Protein AF-A0A2S7Y0R2-F1 (afdb_monomer_lite)

Foldseek 3Di:
DVVVVVVVCVPDCNVVDPPLPDFPDLNVLVVLLVVLLVLLVCLLPPPPRDPQSLVVSVVVVVVSVVVLCVSHVPDPDDDLSSLVSLLSSLLSLLSSLVVCVVPDHDQHPVRDGSLVSNLVSLVSLVVSVVVVCVVVVVPDRPVCSVVSNVVSVVSNVVSVVVVVD

Organism: Beauveria bassiana (NCBI:txid176275)

pLDDT: mean 79.81, std 16.79, range [36.59, 96.69]

Structure (mmCIF, N/CA/C/O backbone):
data_AF-A0A2S7Y0R2-F1
#
_entry.id   AF-A0A2S7Y0R2-F1
#
loop_
_atom_site.group_PDB
_atom_site.id
_atom_site.type_symbol
_atom_site.label_atom_id
_atom_site.label_alt_id
_atom_site.label_comp_id
_atom_site.label_asym_id
_atom_site.label_entity_id
_atom_site.label_seq_id
_atom_site.pdbx_PDB_ins_code
_atom_site.Cartn_x
_atom_site.Cartn_y
_atom_site.Cartn_z
_atom_site.occupancy
_atom_site.B_iso_or_equiv
_atom_site.auth_seq_id
_atom_site.auth_comp_id
_atom_site.auth_asym_id
_atom_site.auth_atom_id
_atom_site.pdbx_PDB_model_num
ATOM 1 N N . MET A 1 1 ? 20.410 1.862 14.705 1.00 41.09 1 MET A N 1
ATOM 2 C CA . MET A 1 1 ? 20.588 1.129 13.431 1.00 41.09 1 MET A CA 1
ATOM 3 C C . MET A 1 1 ? 19.939 1.872 12.258 1.00 41.09 1 MET A C 1
ATOM 5 O O . MET A 1 1 ? 20.649 2.166 11.310 1.00 41.09 1 MET A O 1
ATOM 9 N N . LEU A 1 2 ? 18.671 2.305 12.359 1.00 39.03 2 LEU A N 1
ATOM 10 C CA . LEU A 1 2 ? 18.007 3.168 11.358 1.00 39.03 2 LEU A CA 1
ATOM 11 C C . LEU A 1 2 ? 18.724 4.523 11.143 1.00 39.03 2 LEU A C 1
ATOM 13 O O . LEU A 1 2 ? 19.015 4.901 10.016 1.00 39.03 2 LEU A O 1
ATOM 17 N N . ASN A 1 3 ? 19.140 5.186 12.231 1.00 36.59 3 ASN A N 1
ATOM 18 C CA . ASN A 1 3 ? 19.915 6.438 12.161 1.00 36.59 3 ASN A CA 1
ATOM 19 C C . ASN A 1 3 ? 21.322 6.271 11.560 1.00 36.59 3 ASN A C 1
ATOM 21 O O . ASN A 1 3 ? 21.897 7.242 11.091 1.00 36.59 3 ASN A O 1
ATOM 25 N N . LEU A 1 4 ? 21.887 5.058 11.577 1.00 40.28 4 LEU A N 1
ATOM 26 C CA . LEU A 1 4 ? 23.190 4.775 10.964 1.00 40.28 4 LEU A CA 1
ATOM 27 C C . LEU A 1 4 ? 23.049 4.549 9.457 1.00 40.28 4 LEU A C 1
ATOM 29 O O . LEU A 1 4 ? 23.881 5.037 8.705 1.00 40.28 4 LEU A O 1
ATOM 33 N N . LEU A 1 5 ? 21.968 3.892 9.020 1.00 44.16 5 LEU A N 1
ATOM 34 C CA . LEU A 1 5 ? 21.611 3.776 7.603 1.00 44.16 5 LEU A CA 1
ATOM 35 C C . LEU A 1 5 ? 21.292 5.146 6.992 1.00 44.16 5 LEU A C 1
ATOM 37 O O . LEU A 1 5 ? 21.845 5.477 5.952 1.00 44.16 5 LEU A O 1
ATOM 41 N N . LEU A 1 6 ? 20.495 5.978 7.669 1.00 44.34 6 LEU A N 1
ATOM 42 C CA . LEU A 1 6 ? 20.209 7.349 7.224 1.00 44.34 6 LEU A CA 1
ATOM 43 C C . LEU A 1 6 ? 21.475 8.213 7.135 1.00 44.34 6 LEU A C 1
ATOM 45 O O . LEU A 1 6 ? 21.644 8.949 6.170 1.00 44.34 6 LEU A O 1
ATOM 49 N N . LYS A 1 7 ? 22.390 8.094 8.105 1.00 43.41 7 LYS A N 1
ATOM 50 C CA . LYS A 1 7 ? 23.649 8.853 8.109 1.00 43.41 7 LYS A CA 1
ATOM 51 C C . LYS A 1 7 ? 24.621 8.377 7.023 1.00 43.41 7 LYS A C 1
ATOM 53 O O . LYS A 1 7 ? 25.220 9.203 6.352 1.00 43.41 7 LYS A O 1
ATOM 58 N N . TYR A 1 8 ? 24.703 7.068 6.787 1.00 42.03 8 TYR A N 1
ATOM 59 C CA . TYR A 1 8 ? 25.510 6.494 5.706 1.00 42.03 8 TYR A CA 1
ATOM 60 C C . TYR A 1 8 ? 24.963 6.848 4.311 1.00 42.03 8 TYR A C 1
ATOM 62 O O . TYR A 1 8 ? 25.734 7.087 3.391 1.00 42.03 8 TYR A O 1
ATOM 70 N N . ILE A 1 9 ? 23.638 6.955 4.159 1.00 45.28 9 ILE A N 1
ATOM 71 C CA . ILE A 1 9 ? 22.986 7.437 2.926 1.00 45.28 9 ILE A CA 1
ATOM 72 C C . ILE A 1 9 ? 23.177 8.957 2.745 1.00 45.28 9 ILE A C 1
ATOM 74 O O . ILE A 1 9 ? 23.214 9.442 1.616 1.00 45.28 9 ILE A O 1
ATOM 78 N N . SER A 1 10 ? 23.319 9.706 3.843 1.00 49.19 10 SER A N 1
ATOM 79 C CA . SER A 1 10 ? 23.471 11.166 3.841 1.00 49.19 10 SER A CA 1
ATOM 80 C C . SER A 1 10 ? 24.871 11.665 3.473 1.00 49.19 10 SER A C 1
ATOM 82 O O . SER A 1 10 ? 24.972 12.793 2.995 1.00 49.19 10 SER A O 1
ATOM 84 N N . ASP A 1 11 ? 25.921 10.871 3.701 1.00 42.69 11 ASP A N 1
ATOM 85 C CA . ASP A 1 11 ? 27.318 11.281 3.462 1.00 42.69 11 ASP A CA 1
ATOM 86 C C . ASP A 1 11 ? 27.812 10.999 2.031 1.00 42.69 11 ASP A C 1
ATOM 88 O O . ASP A 1 11 ? 28.864 11.492 1.623 1.00 42.69 11 ASP A O 1
ATOM 92 N N . ASP A 1 12 ? 27.053 10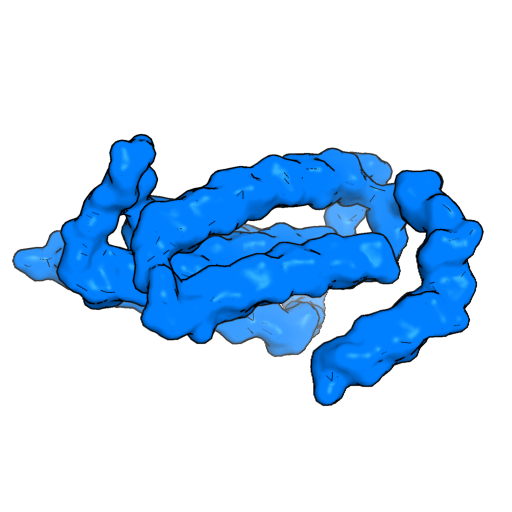.247 1.234 1.00 41.94 12 ASP A N 1
ATOM 93 C CA . ASP A 1 12 ? 27.369 10.059 -0.177 1.00 41.94 12 ASP A CA 1
ATOM 94 C C . ASP A 1 12 ? 26.966 11.293 -0.993 1.00 41.94 12 ASP A C 1
ATOM 96 O O . ASP A 1 12 ? 26.042 12.033 -0.650 1.00 41.94 12 ASP A O 1
ATOM 100 N N . ALA A 1 13 ? 27.585 11.461 -2.163 1.00 42.66 13 ALA A N 1
ATOM 101 C CA . ALA A 1 13 ? 27.242 12.433 -3.212 1.00 42.66 13 ALA A CA 1
ATOM 102 C C . ALA A 1 13 ? 25.793 12.310 -3.784 1.00 42.66 13 ALA A C 1
ATOM 104 O O . ALA A 1 13 ? 25.505 12.702 -4.916 1.00 42.66 13 ALA A O 1
ATOM 105 N N . PHE A 1 14 ? 24.895 11.703 -3.006 1.00 41.50 14 PHE A N 1
ATOM 106 C CA . PHE A 1 14 ? 23.490 11.380 -3.187 1.00 41.50 14 PHE A CA 1
ATOM 107 C C . PHE A 1 14 ? 22.574 12.599 -3.036 1.00 41.50 14 PHE A C 1
ATOM 109 O O . PHE A 1 14 ? 21.677 12.772 -3.852 1.00 41.50 14 PHE A O 1
ATOM 116 N N . PHE A 1 15 ? 22.818 13.462 -2.042 1.00 47.06 15 PHE A N 1
ATOM 117 C CA . PHE A 1 15 ? 22.056 14.707 -1.844 1.00 47.06 15 PHE A CA 1
ATOM 118 C C . PHE A 1 15 ? 22.581 15.882 -2.684 1.00 47.06 15 PHE A C 1
ATOM 120 O O . PHE A 1 15 ? 21.912 16.903 -2.805 1.00 47.06 15 PHE A O 1
ATOM 127 N N . THR A 1 16 ? 23.779 15.756 -3.265 1.00 49.59 16 THR A N 1
ATOM 128 C CA . THR A 1 16 ? 24.435 16.810 -4.062 1.00 49.59 16 THR A CA 1
ATOM 129 C C . THR A 1 16 ? 24.179 16.702 -5.564 1.00 49.59 16 THR A C 1
ATOM 131 O O . THR A 1 16 ? 24.446 17.660 -6.288 1.00 49.59 16 THR A O 1
ATOM 134 N N . ARG A 1 17 ? 23.650 15.575 -6.058 1.00 47.16 17 ARG A N 1
ATOM 135 C CA . ARG A 1 17 ? 23.156 15.455 -7.437 1.00 47.16 17 ARG A CA 1
ATOM 136 C C . ARG A 1 17 ? 21.640 15.531 -7.442 1.00 47.16 17 ARG A C 1
ATOM 138 O O . ARG A 1 17 ? 20.987 14.830 -6.678 1.00 47.16 17 ARG A O 1
ATOM 145 N N . ASP A 1 18 ? 21.088 16.323 -8.352 1.00 52.25 18 ASP A N 1
ATOM 146 C CA . ASP A 1 18 ? 19.657 16.317 -8.628 1.00 52.25 18 ASP A CA 1
ATOM 147 C C . ASP A 1 18 ? 19.276 15.005 -9.338 1.00 52.25 18 ASP A C 1
ATOM 149 O O . ASP A 1 18 ? 19.266 14.890 -10.565 1.00 52.25 18 ASP A O 1
ATOM 153 N N . LEU A 1 19 ? 19.046 13.957 -8.541 1.00 50.34 19 LEU A N 1
ATOM 154 C CA . LEU A 1 19 ? 18.688 12.619 -9.016 1.00 50.34 19 LEU A CA 1
ATOM 155 C C . LEU A 1 19 ? 17.272 12.571 -9.615 1.00 50.34 19 LEU A C 1
ATOM 157 O O . LEU A 1 19 ? 16.914 11.553 -10.211 1.00 50.34 19 LEU A O 1
ATOM 161 N N . SER A 1 20 ? 16.490 13.653 -9.498 1.00 51.69 20 SER A N 1
ATOM 162 C CA . SER A 1 20 ? 15.178 13.781 -10.143 1.00 51.69 20 SER A CA 1
ATOM 163 C C . SER A 1 20 ? 15.272 13.810 -11.675 1.00 51.69 20 SER A C 1
ATOM 165 O O . SER A 1 20 ? 14.303 13.478 -12.354 1.00 51.69 20 SER A O 1
ATOM 167 N N . LEU A 1 21 ? 16.456 14.117 -12.222 1.00 53.59 21 LEU A N 1
ATOM 168 C CA . LEU A 1 21 ? 16.713 14.231 -13.661 1.00 53.59 21 LEU A CA 1
ATOM 169 C C . LEU A 1 21 ? 16.888 12.886 -14.385 1.00 53.59 21 LEU A C 1
ATOM 171 O O . LEU A 1 21 ? 16.936 12.860 -15.614 1.00 53.59 21 LEU A O 1
ATOM 175 N N . LEU A 1 22 ? 16.999 11.769 -13.657 1.00 56.03 22 LEU A N 1
ATOM 176 C CA . LEU A 1 22 ? 17.095 10.433 -14.248 1.00 56.03 22 LEU A CA 1
ATOM 177 C C . LEU A 1 22 ? 15.865 9.608 -13.853 1.00 56.03 22 LEU A C 1
ATOM 179 O O . LEU A 1 22 ? 15.728 9.277 -12.670 1.00 56.03 22 LEU A O 1
ATOM 183 N N . PRO A 1 23 ? 14.979 9.253 -14.799 1.00 62.62 23 PRO A N 1
ATOM 184 C CA . PRO A 1 23 ? 13.852 8.385 -14.497 1.00 62.62 23 PRO A CA 1
ATOM 185 C C . PRO A 1 23 ? 14.334 6.994 -14.071 1.00 62.62 23 PRO A C 1
ATOM 187 O O . PRO A 1 23 ? 15.351 6.501 -14.560 1.00 62.62 23 PRO A O 1
ATOM 190 N N . ASN A 1 24 ? 13.589 6.343 -13.174 1.00 63.88 24 ASN A N 1
ATOM 191 C CA . ASN A 1 24 ? 13.844 4.967 -12.723 1.00 63.88 24 ASN A CA 1
ATOM 192 C C . ASN A 1 24 ? 15.192 4.734 -12.027 1.00 63.88 24 ASN A C 1
ATOM 194 O O . ASN A 1 24 ? 15.721 3.622 -12.053 1.00 63.88 24 ASN A O 1
ATOM 198 N N . ASN A 1 25 ? 15.759 5.753 -11.380 1.00 78.31 25 ASN A N 1
ATOM 199 C CA . ASN A 1 25 ? 16.981 5.576 -10.610 1.00 78.31 25 ASN A CA 1
ATOM 200 C C . ASN A 1 25 ? 16.705 4.659 -9.396 1.00 78.31 25 ASN A C 1
ATOM 202 O O . ASN A 1 25 ? 15.926 5.048 -8.518 1.00 78.31 25 ASN A O 1
ATOM 206 N N . PRO A 1 26 ? 17.358 3.482 -9.278 1.00 78.69 26 PRO A N 1
ATOM 207 C CA . PRO A 1 26 ? 17.102 2.540 -8.187 1.00 78.69 26 PRO A CA 1
ATOM 208 C C . PRO A 1 26 ? 17.275 3.148 -6.795 1.00 78.69 26 PRO A C 1
ATOM 210 O O . PRO A 1 26 ? 16.566 2.785 -5.860 1.00 78.69 26 PRO A O 1
ATOM 213 N N . LYS A 1 27 ? 18.189 4.115 -6.668 1.00 80.19 27 LYS A N 1
ATOM 214 C CA . LYS A 1 27 ? 18.446 4.848 -5.427 1.00 80.19 27 LYS A CA 1
ATOM 215 C C . LYS A 1 27 ? 17.277 5.751 -5.029 1.00 80.19 27 LYS A C 1
ATOM 217 O O . LYS A 1 27 ? 16.910 5.787 -3.858 1.00 80.19 27 LYS A O 1
ATOM 222 N N . VAL A 1 28 ? 16.674 6.444 -5.996 1.00 80.75 28 VAL A N 1
ATOM 223 C CA . VAL A 1 28 ? 15.501 7.305 -5.768 1.00 80.75 28 VAL A CA 1
ATOM 224 C C . VAL A 1 28 ? 14.277 6.455 -5.445 1.00 80.75 28 VAL A C 1
ATOM 226 O O . VAL A 1 28 ? 13.547 6.773 -4.509 1.00 80.75 28 VAL A O 1
ATOM 229 N N . ILE A 1 29 ? 14.087 5.344 -6.166 1.00 82.69 29 ILE A N 1
ATOM 230 C CA . ILE A 1 29 ? 13.015 4.379 -5.888 1.00 82.69 29 ILE A CA 1
ATOM 231 C C . ILE A 1 29 ? 13.142 3.841 -4.461 1.00 82.69 29 ILE A C 1
ATOM 233 O O . ILE A 1 29 ? 12.174 3.885 -3.706 1.00 82.69 29 ILE A O 1
ATOM 237 N N . ALA A 1 30 ? 14.338 3.393 -4.066 1.00 84.06 30 ALA A N 1
ATOM 238 C CA . ALA A 1 30 ? 14.583 2.907 -2.715 1.00 84.06 30 ALA A CA 1
ATOM 239 C C . ALA A 1 30 ? 14.298 3.986 -1.659 1.00 84.06 30 ALA A C 1
ATOM 241 O O . ALA A 1 30 ? 13.583 3.711 -0.701 1.00 84.06 30 ALA A O 1
ATOM 242 N N . ALA A 1 31 ? 14.794 5.214 -1.842 1.00 84.56 31 ALA A N 1
ATOM 243 C CA . ALA A 1 31 ? 14.564 6.311 -0.900 1.00 84.56 31 ALA A CA 1
ATOM 244 C C . ALA A 1 31 ? 13.075 6.645 -0.734 1.00 84.56 31 ALA A C 1
ATOM 246 O O . ALA A 1 31 ? 12.594 6.743 0.394 1.00 84.56 31 ALA A O 1
ATOM 247 N N . LYS A 1 32 ? 12.331 6.742 -1.844 1.00 86.94 32 LYS A N 1
ATOM 248 C CA . LYS A 1 32 ? 10.878 6.944 -1.814 1.00 86.94 32 LYS A CA 1
ATOM 249 C C . LYS A 1 32 ? 10.176 5.806 -1.067 1.00 86.94 32 LYS A C 1
ATOM 251 O O . LYS A 1 32 ? 9.309 6.066 -0.239 1.00 86.94 32 LYS A O 1
ATOM 256 N N . LEU A 1 33 ? 10.546 4.551 -1.332 1.00 89.44 33 LEU A N 1
ATOM 257 C CA . LEU A 1 33 ? 9.963 3.403 -0.629 1.00 89.44 33 LEU A CA 1
ATOM 258 C C . LEU A 1 33 ? 10.261 3.442 0.873 1.00 89.44 33 LEU A C 1
ATOM 260 O O . LEU A 1 33 ? 9.365 3.172 1.669 1.00 89.44 33 LEU A O 1
ATOM 264 N N . PHE A 1 34 ? 11.479 3.819 1.270 1.00 89.88 34 PHE A N 1
ATOM 265 C CA . PHE A 1 34 ? 11.832 3.982 2.680 1.00 89.88 34 PHE A CA 1
ATOM 266 C C . PHE A 1 34 ? 10.961 5.033 3.373 1.00 89.88 34 PHE A C 1
ATOM 268 O O . PHE A 1 34 ? 10.407 4.733 4.428 1.00 89.88 34 PHE A O 1
ATOM 275 N N . GLU A 1 35 ? 10.783 6.206 2.762 1.00 90.38 35 GLU A N 1
ATOM 276 C CA . GLU A 1 35 ? 9.899 7.269 3.265 1.00 90.38 35 GLU A CA 1
ATOM 277 C C . GLU A 1 35 ? 8.477 6.745 3.522 1.00 90.38 35 GLU A C 1
ATOM 279 O O . GLU A 1 35 ? 7.966 6.846 4.640 1.00 90.38 35 GLU A O 1
ATOM 284 N N . PHE A 1 36 ? 7.877 6.080 2.531 1.00 94.25 36 PHE A N 1
ATOM 285 C CA . PHE A 1 36 ? 6.550 5.481 2.675 1.00 94.25 36 PHE A CA 1
ATOM 286 C C . PHE A 1 36 ? 6.498 4.436 3.802 1.00 94.25 36 PHE A C 1
ATOM 288 O O . PHE A 1 36 ? 5.602 4.468 4.651 1.00 94.25 36 PHE A O 1
ATOM 295 N N . THR A 1 37 ? 7.464 3.511 3.851 1.00 93.00 37 THR A N 1
ATOM 296 C CA . THR A 1 37 ? 7.485 2.472 4.896 1.00 93.00 37 THR A CA 1
ATOM 297 C C . THR A 1 37 ? 7.669 3.055 6.295 1.00 93.00 37 THR A C 1
ATOM 299 O O . THR A 1 37 ? 7.121 2.512 7.256 1.00 93.00 37 THR A O 1
ATOM 302 N N . GLU A 1 38 ? 8.385 4.174 6.426 1.00 94.06 38 GLU A N 1
ATOM 303 C CA . GLU A 1 38 ? 8.547 4.875 7.695 1.00 94.06 38 GLU A CA 1
ATOM 304 C C . GLU A 1 38 ? 7.224 5.491 8.164 1.00 94.06 38 GLU A C 1
ATOM 306 O O . GLU A 1 38 ? 6.881 5.362 9.343 1.00 94.06 38 GLU A O 1
ATOM 311 N N . TRP A 1 39 ? 6.449 6.106 7.264 1.00 95.12 39 TRP A N 1
ATOM 312 C CA . TRP A 1 39 ? 5.118 6.629 7.593 1.00 95.12 39 TRP A CA 1
ATOM 313 C C . TRP A 1 39 ? 4.181 5.521 8.073 1.00 95.12 39 TRP A C 1
ATOM 315 O O . TRP A 1 39 ? 3.580 5.644 9.143 1.00 95.12 39 TRP A O 1
ATOM 325 N N . VAL A 1 40 ? 4.121 4.404 7.339 1.00 96.06 40 VAL A N 1
ATOM 326 C CA . VAL A 1 40 ? 3.311 3.235 7.719 1.00 96.06 40 VAL A CA 1
ATOM 327 C C . VAL A 1 40 ? 3.743 2.686 9.078 1.00 96.06 40 VAL A C 1
ATOM 329 O O . VAL A 1 40 ? 2.896 2.408 9.929 1.00 96.06 40 VAL A O 1
ATOM 332 N N . TYR A 1 41 ? 5.051 2.547 9.313 1.00 94.00 41 TYR A N 1
ATOM 333 C CA . TYR A 1 41 ? 5.581 2.060 10.584 1.00 94.00 41 TYR A CA 1
ATOM 334 C C . TYR A 1 41 ? 5.191 2.980 11.747 1.00 94.00 41 TYR A C 1
ATOM 336 O O . TYR A 1 41 ? 4.642 2.510 12.746 1.00 94.00 41 TYR A O 1
ATOM 344 N N . LYS A 1 42 ? 5.421 4.292 11.612 1.00 93.56 42 LYS A N 1
ATOM 345 C CA . LYS A 1 42 ? 5.094 5.278 12.654 1.00 93.56 42 LYS A CA 1
ATOM 346 C C . LYS A 1 42 ? 3.606 5.273 12.989 1.00 93.56 42 LYS A C 1
ATOM 348 O O . LYS A 1 42 ? 3.258 5.254 14.164 1.00 93.56 42 LYS A O 1
ATOM 353 N N . ALA A 1 43 ? 2.743 5.230 11.978 1.00 93.25 43 ALA A N 1
ATOM 354 C CA . ALA A 1 43 ? 1.299 5.189 12.177 1.00 93.25 43 ALA A CA 1
ATOM 355 C C . ALA A 1 43 ? 0.851 3.897 12.875 1.00 93.25 43 ALA A C 1
ATOM 357 O O . ALA A 1 43 ? 0.084 3.932 13.836 1.00 93.25 43 ALA A O 1
ATOM 358 N N . ARG A 1 44 ? 1.371 2.744 12.434 1.00 90.25 44 ARG A N 1
ATOM 359 C CA . ARG A 1 44 ? 0.970 1.429 12.953 1.00 90.25 44 ARG A CA 1
ATOM 360 C C . ARG A 1 44 ? 1.393 1.193 14.401 1.00 90.25 44 ARG A C 1
ATOM 362 O O . ARG A 1 44 ? 0.666 0.534 15.146 1.00 90.25 44 ARG A O 1
ATOM 369 N N . PHE A 1 45 ? 2.578 1.670 14.770 1.00 89.44 45 PHE A N 1
ATOM 370 C CA . PHE A 1 45 ? 3.184 1.430 16.080 1.00 89.44 45 PHE A CA 1
ATOM 371 C C . PHE A 1 45 ? 3.102 2.643 17.018 1.00 89.44 45 PHE A C 1
ATOM 373 O O . PHE A 1 45 ? 3.727 2.633 18.078 1.00 89.44 45 PHE A O 1
ATOM 380 N N . SER A 1 46 ? 2.323 3.668 16.659 1.00 89.94 46 SER A N 1
ATOM 381 C CA . SER A 1 46 ? 2.023 4.780 17.561 1.00 89.94 46 SER A CA 1
ATOM 382 C C . SER A 1 46 ? 1.235 4.283 18.786 1.00 89.94 46 SER A C 1
ATOM 384 O O . SER A 1 46 ? 0.259 3.545 18.614 1.00 89.94 46 SER A O 1
ATOM 386 N N . PRO A 1 47 ? 1.602 4.693 20.018 1.00 84.69 47 PRO A N 1
ATOM 387 C CA . PRO A 1 47 ? 0.816 4.408 21.221 1.00 84.69 47 PRO A CA 1
ATOM 388 C C . PRO A 1 47 ? -0.607 4.974 21.152 1.00 84.69 47 PRO A C 1
ATOM 390 O O . PRO A 1 47 ? -1.525 4.407 21.733 1.00 84.69 47 PRO A O 1
ATOM 393 N N . GLU A 1 48 ? -0.782 6.072 20.416 1.00 84.25 48 GLU A N 1
ATOM 394 C CA . GLU A 1 48 ? -2.046 6.794 20.253 1.00 84.25 48 GLU A CA 1
ATOM 395 C C . GLU A 1 48 ? -2.680 6.530 18.880 1.00 84.25 48 GLU A C 1
ATOM 397 O O . GLU A 1 48 ? -3.386 7.388 18.356 1.00 84.25 48 GLU A O 1
ATOM 402 N N . LYS A 1 49 ? -2.393 5.377 18.254 1.00 87.94 49 LYS A N 1
ATOM 403 C CA . LYS A 1 49 ? -2.914 5.065 16.916 1.00 87.94 49 LYS A CA 1
ATOM 404 C C . LYS A 1 49 ? -4.447 5.122 16.912 1.00 87.94 49 LYS A C 1
ATOM 406 O O . LYS A 1 49 ? -5.108 4.413 17.671 1.00 87.94 49 LYS A O 1
ATOM 411 N N . THR A 1 50 ? -5.009 5.926 16.018 1.00 91.31 50 THR A N 1
ATOM 412 C CA . THR A 1 50 ? -6.452 5.950 15.744 1.00 91.31 50 THR A CA 1
ATOM 413 C C . THR A 1 50 ? -6.729 5.579 14.295 1.00 91.31 50 THR A C 1
ATOM 415 O O . THR A 1 50 ? -5.844 5.672 13.435 1.00 91.31 50 THR A O 1
ATOM 418 N N . LEU A 1 51 ? -7.967 5.170 14.012 1.00 91.44 51 LEU A N 1
ATOM 419 C CA . LEU A 1 51 ? -8.396 4.900 12.645 1.00 91.44 51 LEU A CA 1
ATOM 420 C C . LEU A 1 51 ? -8.232 6.145 11.761 1.00 91.44 51 LEU A C 1
ATOM 422 O O . LEU A 1 51 ? -7.650 6.048 10.686 1.00 91.44 51 LEU A O 1
ATOM 426 N N . ASP A 1 52 ? -8.650 7.320 12.234 1.00 90.62 52 ASP A N 1
ATOM 427 C CA . ASP A 1 52 ? -8.548 8.561 11.455 1.00 90.62 52 ASP A CA 1
ATOM 428 C C . ASP A 1 52 ? -7.095 8.949 11.149 1.00 90.62 52 ASP A C 1
ATOM 430 O O . ASP A 1 52 ? -6.789 9.408 10.049 1.00 90.62 52 ASP A O 1
ATOM 434 N N . GLN A 1 53 ? -6.164 8.722 12.083 1.00 91.88 53 GLN A N 1
ATOM 435 C CA . GLN A 1 53 ? -4.736 8.924 11.821 1.00 91.88 53 GLN A CA 1
ATOM 436 C C . GLN A 1 53 ? -4.223 7.962 10.745 1.00 91.88 53 GLN A C 1
ATOM 438 O O . GLN A 1 53 ? -3.472 8.371 9.859 1.00 91.88 53 GLN A O 1
ATOM 443 N N . ALA A 1 54 ? -4.632 6.692 10.797 1.00 93.75 54 ALA A N 1
ATOM 444 C CA . ALA A 1 54 ? -4.258 5.710 9.787 1.00 93.75 54 ALA A CA 1
ATOM 445 C C . ALA A 1 54 ? -4.869 6.041 8.414 1.00 93.75 54 ALA A C 1
ATOM 447 O O . ALA A 1 54 ? -4.185 5.925 7.400 1.00 93.75 54 ALA A O 1
ATOM 448 N N . VAL A 1 55 ? -6.116 6.515 8.371 1.00 93.12 55 VAL A N 1
ATOM 449 C CA . VAL A 1 55 ? -6.776 6.973 7.139 1.00 93.12 55 VAL A CA 1
ATOM 450 C C . VAL A 1 55 ? -6.091 8.208 6.570 1.00 93.12 55 VAL A C 1
ATOM 452 O O . VAL A 1 55 ? -5.849 8.256 5.367 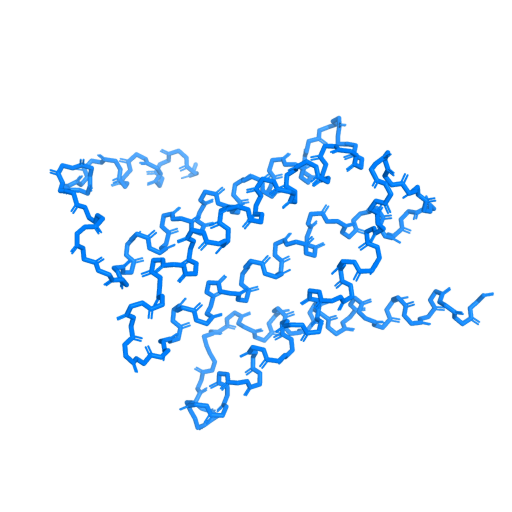1.00 93.12 55 VAL A O 1
ATOM 455 N N . LYS A 1 56 ? -5.683 9.160 7.412 1.00 93.31 56 LYS A N 1
ATOM 456 C CA . LYS A 1 56 ? -4.896 10.311 6.962 1.00 93.31 56 LYS A CA 1
ATOM 457 C C . LYS A 1 56 ? -3.586 9.874 6.302 1.00 93.31 56 LYS A C 1
ATOM 459 O O . LYS A 1 56 ? -3.278 10.321 5.205 1.00 93.31 56 LYS A O 1
ATOM 464 N N . VAL A 1 57 ? -2.852 8.943 6.915 1.00 95.56 57 VAL A N 1
ATOM 465 C CA . VAL A 1 57 ? -1.616 8.399 6.320 1.00 95.56 57 VAL A CA 1
ATOM 466 C C . VAL A 1 57 ? -1.901 7.651 5.018 1.00 95.56 57 VAL A C 1
ATOM 468 O O . VAL A 1 57 ? -1.121 7.755 4.075 1.00 95.56 57 VAL A O 1
ATOM 471 N N . TYR A 1 58 ? -3.022 6.932 4.926 1.00 95.44 58 TYR A N 1
ATOM 472 C CA . TYR A 1 58 ? -3.460 6.322 3.671 1.00 95.44 58 TYR A CA 1
ATOM 473 C C . TYR A 1 58 ? -3.694 7.382 2.582 1.00 95.44 58 TYR A C 1
ATOM 475 O O . TYR A 1 58 ? -3.147 7.243 1.489 1.00 95.44 58 TYR A O 1
ATOM 483 N N . GLN A 1 59 ? -4.420 8.459 2.883 1.00 94.12 59 GLN A N 1
ATOM 484 C CA . GLN A 1 59 ? -4.678 9.557 1.946 1.00 94.12 59 GLN A CA 1
ATOM 485 C C . GLN A 1 59 ? -3.383 10.253 1.501 1.00 94.12 59 GLN A C 1
ATOM 487 O O . GLN A 1 59 ? -3.147 10.392 0.301 1.00 94.12 59 GLN A O 1
ATOM 492 N N . ASP A 1 60 ? -2.502 10.601 2.442 1.00 94.12 60 ASP A N 1
ATOM 493 C CA . ASP A 1 60 ? -1.191 11.193 2.144 1.00 94.12 60 ASP A CA 1
ATOM 494 C C . ASP A 1 60 ? -0.355 10.248 1.255 1.00 94.12 60 ASP A C 1
ATOM 496 O O . ASP A 1 60 ? 0.321 10.666 0.309 1.00 94.12 60 ASP A O 1
ATOM 500 N N . SER A 1 61 ? -0.452 8.937 1.500 1.00 94.75 61 SER A N 1
ATOM 501 C CA . SER A 1 61 ? 0.249 7.932 0.702 1.00 94.75 61 SER A CA 1
ATOM 502 C C . SER A 1 61 ? -0.315 7.750 -0.711 1.00 94.75 61 SER A C 1
ATOM 504 O O . SER A 1 61 ? 0.433 7.312 -1.583 1.00 94.75 61 SER A O 1
ATOM 506 N N . LEU A 1 62 ? -1.589 8.079 -0.973 1.00 93.38 62 LEU A N 1
ATOM 507 C CA . LEU A 1 62 ? -2.155 8.050 -2.330 1.00 93.38 62 LEU A CA 1
ATOM 508 C C . LEU A 1 62 ? -1.474 9.097 -3.209 1.00 93.38 62 LEU A C 1
ATOM 510 O O . LEU A 1 62 ? -1.003 8.770 -4.296 1.00 93.38 62 LEU A O 1
ATOM 514 N N . GLN A 1 63 ? -1.327 10.323 -2.703 1.00 90.50 63 GLN A N 1
ATOM 515 C CA . GLN A 1 63 ? -0.616 11.384 -3.417 1.00 90.50 63 GLN A CA 1
ATOM 516 C C . GLN A 1 63 ? 0.857 11.012 -3.648 1.00 90.50 63 GLN A C 1
ATOM 518 O O . GLN A 1 63 ? 1.413 11.226 -4.730 1.00 90.50 63 GLN A O 1
ATOM 523 N N . TRP A 1 64 ? 1.500 10.408 -2.644 1.00 90.75 64 TRP A N 1
ATOM 524 C CA . TRP A 1 64 ? 2.849 9.869 -2.804 1.00 90.75 64 TRP A CA 1
ATOM 525 C C . TRP A 1 64 ? 2.904 8.778 -3.887 1.00 90.75 64 TRP A C 1
ATOM 527 O O . TRP A 1 64 ? 3.830 8.772 -4.702 1.00 90.75 64 TRP A O 1
ATOM 537 N N . TYR A 1 65 ? 1.912 7.887 -3.940 1.00 92.06 65 TYR A N 1
ATOM 538 C CA . TYR A 1 65 ? 1.858 6.787 -4.902 1.00 92.06 65 TYR A CA 1
ATOM 539 C C . TYR A 1 65 ? 1.638 7.279 -6.332 1.00 92.06 65 TYR A C 1
ATOM 541 O O . TYR A 1 65 ? 2.286 6.785 -7.252 1.00 92.06 65 TYR A O 1
ATOM 549 N N . GLU A 1 66 ? 0.812 8.307 -6.522 1.00 89.12 66 GLU A N 1
ATOM 550 C CA . GLU A 1 66 ? 0.668 8.999 -7.806 1.00 89.12 66 GLU A CA 1
ATOM 551 C C . GLU A 1 66 ? 2.000 9.610 -8.263 1.00 89.12 66 GLU A C 1
ATOM 553 O O . GLU A 1 66 ? 2.409 9.425 -9.411 1.00 89.12 66 GLU A O 1
ATOM 558 N N . SER A 1 67 ? 2.736 10.268 -7.358 1.00 85.38 67 SER A N 1
ATOM 559 C CA . SER A 1 67 ? 4.081 10.788 -7.648 1.00 85.38 67 SER A CA 1
ATOM 560 C C . SER A 1 67 ? 5.073 9.671 -7.995 1.00 85.38 67 SER A C 1
ATOM 562 O O . SER A 1 67 ? 5.884 9.820 -8.915 1.00 85.38 67 SER A O 1
ATOM 564 N N . PHE A 1 68 ? 5.018 8.544 -7.283 1.00 85.81 68 PHE A N 1
ATOM 565 C CA . PHE A 1 68 ? 5.839 7.366 -7.559 1.00 85.81 68 PHE A CA 1
ATOM 566 C C . PHE A 1 68 ? 5.528 6.769 -8.938 1.00 85.81 68 PHE A C 1
ATOM 568 O O . PHE A 1 68 ? 6.446 6.464 -9.706 1.00 85.81 68 PHE A O 1
ATOM 575 N N . PHE A 1 69 ? 4.244 6.650 -9.280 1.00 84.56 69 PHE A N 1
ATOM 576 C CA . PHE A 1 69 ? 3.795 6.176 -10.584 1.00 84.56 69 PHE A CA 1
ATOM 577 C C . PHE A 1 69 ? 4.254 7.119 -11.697 1.00 84.56 69 PHE A C 1
ATOM 579 O O . PHE A 1 69 ? 4.867 6.674 -12.661 1.00 84.56 69 PHE A O 1
ATOM 586 N N . ALA A 1 70 ? 4.067 8.431 -11.540 1.00 83.75 70 ALA A N 1
ATOM 587 C CA . ALA A 1 70 ? 4.537 9.416 -12.511 1.00 83.75 70 ALA A CA 1
ATOM 588 C C . ALA A 1 70 ? 6.054 9.304 -12.749 1.00 83.75 70 ALA A C 1
ATOM 590 O O . ALA A 1 70 ? 6.500 9.265 -13.896 1.00 83.75 70 ALA A O 1
ATOM 591 N N . TYR A 1 71 ? 6.846 9.160 -11.682 1.00 80.06 71 TYR A N 1
ATOM 592 C CA . TYR A 1 71 ? 8.300 8.998 -11.774 1.00 80.06 71 TYR A CA 1
ATOM 593 C C . TYR A 1 71 ? 8.718 7.725 -12.530 1.00 80.06 71 TYR A C 1
ATOM 595 O O . TYR A 1 71 ? 9.675 7.751 -13.307 1.00 80.06 71 TYR A O 1
ATOM 603 N N . THR A 1 72 ? 7.993 6.623 -12.329 1.00 80.06 72 THR A N 1
ATOM 604 C CA . THR A 1 72 ? 8.313 5.310 -12.918 1.00 80.06 72 THR A CA 1
ATOM 605 C C . THR A 1 72 ? 7.695 5.077 -14.302 1.00 80.06 72 THR A C 1
ATOM 607 O O . THR A 1 72 ? 8.233 4.306 -15.095 1.00 80.06 72 THR A O 1
ATOM 610 N N . SER A 1 73 ? 6.628 5.802 -14.647 1.00 77.06 73 SER A N 1
ATOM 611 C CA . SER A 1 73 ? 5.881 5.675 -15.913 1.00 77.06 73 SER A CA 1
ATOM 612 C C . SER A 1 73 ? 6.686 6.014 -17.171 1.00 77.06 73 SER A C 1
ATOM 614 O O . SER A 1 73 ? 6.347 5.590 -18.270 1.00 77.06 73 SER A O 1
ATOM 616 N N . SER A 1 74 ? 7.778 6.761 -17.020 1.00 70.31 74 SER A N 1
ATOM 617 C CA . SER A 1 74 ? 8.695 7.100 -18.113 1.00 70.31 74 SER A CA 1
ATOM 618 C C . SER A 1 74 ? 9.605 5.934 -18.536 1.00 70.31 74 SER A C 1
ATOM 620 O O . SER A 1 74 ? 10.373 6.069 -19.490 1.00 70.31 74 SER A O 1
ATOM 622 N N . CYS A 1 75 ? 9.547 4.787 -17.844 1.00 66.69 75 CYS A N 1
ATOM 623 C CA . CYS A 1 75 ? 10.233 3.572 -18.274 1.00 66.69 75 CYS A CA 1
ATOM 624 C C . CYS A 1 75 ? 9.510 2.927 -19.461 1.00 66.69 75 CYS A C 1
ATOM 626 O O . CYS A 1 75 ? 8.311 2.680 -19.407 1.00 66.69 75 CYS A O 1
ATOM 628 N N . THR A 1 76 ? 10.252 2.573 -20.510 1.00 63.84 76 THR A N 1
ATOM 629 C CA . THR A 1 76 ? 9.707 1.836 -21.663 1.00 63.84 76 THR A CA 1
ATOM 630 C C . THR A 1 76 ? 9.411 0.365 -21.355 1.00 63.84 76 THR A C 1
ATOM 632 O O . THR A 1 76 ? 8.734 -0.292 -22.143 1.00 63.84 76 THR A O 1
ATOM 635 N N . ALA A 1 77 ? 9.899 -0.154 -20.223 1.00 68.19 77 ALA A N 1
ATOM 636 C CA . ALA A 1 77 ? 9.624 -1.499 -19.733 1.00 68.19 77 ALA A CA 1
ATOM 637 C C . ALA A 1 77 ? 9.469 -1.494 -18.207 1.00 68.19 77 ALA A C 1
ATOM 639 O O . ALA A 1 77 ? 10.237 -0.849 -17.493 1.00 68.19 77 ALA A O 1
ATOM 640 N N . GLU A 1 78 ? 8.504 -2.249 -17.694 1.00 70.69 78 GLU A N 1
ATOM 641 C CA . GLU A 1 78 ? 8.376 -2.475 -16.256 1.00 70.69 78 GLU A CA 1
ATOM 642 C C . GLU A 1 78 ? 9.574 -3.293 -15.756 1.00 70.69 78 GLU A C 1
ATOM 644 O O . GLU A 1 78 ? 9.930 -4.324 -16.329 1.00 70.69 78 GLU A O 1
ATOM 649 N N . THR A 1 79 ? 10.225 -2.814 -14.694 1.00 78.88 79 THR A N 1
ATOM 650 C CA . THR A 1 79 ? 11.376 -3.493 -14.080 1.00 78.88 79 THR A CA 1
ATOM 651 C C . THR A 1 79 ? 10.946 -4.244 -12.817 1.00 78.88 79 THR A C 1
ATOM 653 O O . THR A 1 79 ? 9.972 -3.832 -12.174 1.00 78.88 79 THR A O 1
ATOM 656 N N . PRO A 1 80 ? 11.694 -5.275 -12.367 1.00 82.00 80 PRO A N 1
ATOM 657 C CA . PRO A 1 80 ? 11.372 -5.980 -11.123 1.00 82.00 80 PRO A CA 1
ATOM 658 C C . PRO A 1 80 ? 11.299 -5.036 -9.917 1.00 82.00 80 PRO A C 1
ATOM 660 O O . PRO A 1 80 ? 10.482 -5.223 -9.020 1.00 82.00 80 PRO A O 1
ATOM 663 N N . LEU A 1 81 ? 12.121 -3.980 -9.914 1.00 81.81 81 LEU A N 1
ATOM 664 C CA . LEU A 1 81 ? 12.157 -2.982 -8.849 1.00 81.81 81 LEU A CA 1
ATOM 665 C C . LEU A 1 81 ? 10.901 -2.095 -8.822 1.00 81.81 81 LEU A C 1
ATOM 667 O O . LEU A 1 81 ? 10.418 -1.758 -7.743 1.00 81.81 81 LEU A O 1
ATOM 671 N N . ILE A 1 82 ? 10.359 -1.731 -9.987 1.00 84.94 82 ILE A N 1
ATOM 672 C CA . ILE A 1 82 ? 9.115 -0.952 -10.083 1.00 84.94 82 ILE A CA 1
ATOM 673 C C . ILE A 1 82 ? 7.939 -1.805 -9.595 1.00 84.94 82 ILE A C 1
ATOM 675 O O . ILE A 1 82 ? 7.182 -1.370 -8.727 1.00 84.94 82 ILE A O 1
ATOM 679 N N . LEU A 1 83 ? 7.844 -3.056 -10.060 1.00 86.56 83 LEU A N 1
ATOM 680 C CA . LEU A 1 83 ? 6.828 -4.012 -9.598 1.00 86.56 83 LEU A CA 1
ATOM 681 C C . LEU A 1 83 ? 6.932 -4.277 -8.093 1.00 86.56 83 LEU A C 1
ATOM 683 O O . LEU A 1 83 ? 5.915 -4.338 -7.397 1.00 86.56 83 LEU A O 1
ATOM 687 N N . PHE A 1 84 ? 8.153 -4.376 -7.567 1.00 87.31 84 PHE A N 1
ATOM 688 C CA . PHE A 1 84 ? 8.390 -4.446 -6.131 1.00 87.31 84 PHE A CA 1
ATOM 689 C C . PHE A 1 84 ? 7.882 -3.199 -5.407 1.00 87.31 84 PHE A C 1
ATOM 691 O O . PHE A 1 84 ? 7.215 -3.333 -4.385 1.00 87.31 84 PHE A O 1
ATOM 698 N N . GLY A 1 85 ? 8.138 -2.002 -5.937 1.00 89.88 85 GLY A N 1
ATOM 699 C CA . GLY A 1 85 ? 7.642 -0.756 -5.359 1.00 89.88 85 GLY A CA 1
ATOM 700 C C . GLY A 1 85 ? 6.115 -0.714 -5.270 1.00 89.88 85 GLY A C 1
ATOM 701 O O . GLY A 1 85 ? 5.573 -0.430 -4.201 1.00 89.88 85 GLY A O 1
ATOM 702 N N . HIS A 1 86 ? 5.420 -1.104 -6.342 1.00 91.81 86 HIS A N 1
ATOM 703 C CA . HIS A 1 86 ? 3.959 -1.245 -6.334 1.00 91.81 86 HIS A CA 1
ATOM 704 C C . HIS A 1 86 ? 3.487 -2.287 -5.318 1.00 91.81 86 HIS A C 1
ATOM 706 O O . HIS A 1 86 ? 2.557 -2.034 -4.556 1.00 91.81 86 HIS A O 1
ATOM 712 N N . THR A 1 87 ? 4.161 -3.437 -5.249 1.00 93.12 87 THR A N 1
ATOM 713 C CA . THR A 1 87 ? 3.809 -4.504 -4.301 1.00 93.12 87 THR A CA 1
ATOM 714 C C . THR A 1 87 ? 3.991 -4.040 -2.851 1.00 93.12 87 THR A C 1
ATOM 716 O O . THR A 1 87 ? 3.117 -4.268 -2.016 1.00 93.12 87 THR A O 1
ATOM 719 N N . CYS A 1 88 ? 5.086 -3.334 -2.557 1.00 93.12 88 CYS A N 1
ATOM 720 C CA . CYS A 1 88 ? 5.366 -2.740 -1.251 1.00 93.12 88 CYS A CA 1
ATOM 721 C C . CYS A 1 88 ? 4.327 -1.700 -0.850 1.00 93.12 88 CYS A C 1
ATOM 723 O O . CYS A 1 88 ? 3.913 -1.689 0.307 1.00 93.12 88 CYS A O 1
ATOM 725 N N . TYR A 1 89 ? 3.886 -0.859 -1.786 1.00 95.50 89 TYR A N 1
ATOM 726 C CA . TYR A 1 89 ? 2.823 0.104 -1.523 1.00 95.50 89 TYR A CA 1
ATOM 727 C C . TYR A 1 89 ? 1.539 -0.603 -1.073 1.00 95.50 89 TYR A C 1
ATOM 729 O O . TYR A 1 89 ? 1.057 -0.360 0.034 1.00 95.50 89 TYR A O 1
ATOM 737 N N . GLN A 1 90 ? 1.047 -1.556 -1.873 1.00 96.50 90 GLN A N 1
ATOM 738 C CA . GLN A 1 90 ? -0.178 -2.302 -1.562 1.00 96.50 90 GLN A CA 1
ATOM 739 C C . GLN A 1 90 ? -0.065 -3.040 -0.220 1.00 96.50 90 GLN A C 1
ATOM 741 O O . GLN A 1 90 ? -0.959 -2.969 0.627 1.00 96.50 90 GLN A O 1
ATOM 746 N N . PHE A 1 91 ? 1.072 -3.693 0.025 1.00 95.62 91 PHE A N 1
ATOM 747 C CA . PHE A 1 91 ? 1.321 -4.382 1.287 1.00 95.62 91 PHE A CA 1
ATOM 748 C C . PHE A 1 91 ? 1.424 -3.423 2.488 1.00 95.62 91 PHE A C 1
ATOM 750 O O . PHE A 1 91 ? 0.971 -3.747 3.589 1.00 95.62 91 PHE A O 1
ATOM 757 N N . GLY A 1 92 ? 1.977 -2.227 2.292 1.00 96.25 92 GLY A N 1
ATOM 758 C CA . GLY A 1 92 ? 2.036 -1.178 3.306 1.00 96.25 92 GLY A CA 1
ATOM 759 C C . GLY A 1 92 ? 0.648 -0.677 3.707 1.00 96.25 92 GLY A C 1
ATOM 760 O O . GLY A 1 92 ? 0.375 -0.560 4.901 1.00 96.25 92 GLY A O 1
ATOM 761 N N . ILE A 1 93 ? -0.260 -0.487 2.742 1.00 96.69 93 ILE A N 1
ATOM 762 C CA . ILE A 1 93 ? -1.661 -0.129 3.023 1.00 96.69 93 ILE A CA 1
ATOM 763 C C . ILE A 1 93 ? -2.348 -1.214 3.849 1.00 96.69 93 ILE A C 1
ATOM 765 O O . ILE A 1 93 ? -2.988 -0.917 4.861 1.00 96.69 93 ILE A O 1
ATOM 769 N N . MET A 1 94 ? -2.155 -2.485 3.484 1.00 95.69 94 MET A N 1
ATOM 770 C CA . MET A 1 94 ? -2.651 -3.589 4.303 1.00 95.69 94 MET A CA 1
ATOM 771 C C . MET A 1 94 ? -2.100 -3.514 5.730 1.00 95.69 94 MET A C 1
ATOM 773 O O . MET A 1 94 ? -2.855 -3.627 6.694 1.00 95.69 94 MET A O 1
ATOM 777 N N . CYS A 1 95 ? -0.792 -3.308 5.887 1.00 94.62 95 CYS A N 1
ATOM 778 C CA . CYS A 1 95 ? -0.151 -3.202 7.194 1.00 94.62 95 CYS A CA 1
ATOM 779 C C . CYS A 1 95 ? -0.727 -2.068 8.050 1.00 94.62 95 CYS A C 1
ATOM 781 O O . CYS A 1 95 ? -0.924 -2.262 9.251 1.00 94.62 95 CYS A O 1
ATOM 783 N N . LEU A 1 96 ? -0.992 -0.918 7.435 1.00 95.31 96 LEU A N 1
ATOM 784 C CA . LEU A 1 96 ? -1.538 0.273 8.077 1.00 95.31 96 LEU A CA 1
ATOM 785 C C . LEU A 1 96 ? -2.947 0.033 8.632 1.00 95.31 96 LEU A C 1
ATOM 787 O O . LEU A 1 96 ? -3.230 0.388 9.773 1.00 95.31 96 LEU A O 1
ATOM 791 N N . LEU A 1 97 ? -3.812 -0.604 7.839 1.00 93.50 97 LEU A N 1
ATOM 792 C CA . LEU A 1 97 ? -5.250 -0.665 8.109 1.00 93.50 97 LEU A CA 1
ATOM 793 C C . LEU A 1 97 ? -5.727 -1.993 8.721 1.00 93.50 97 LEU A C 1
ATOM 795 O O . LEU A 1 97 ? -6.787 -2.029 9.342 1.00 93.50 97 LEU A O 1
ATOM 799 N N . THR A 1 98 ? -4.949 -3.079 8.618 1.00 91.94 98 THR A N 1
ATOM 800 C CA . THR A 1 98 ? -5.309 -4.401 9.181 1.00 91.94 98 THR A CA 1
ATOM 801 C C . THR A 1 98 ? -5.715 -4.371 10.662 1.00 91.94 98 THR A C 1
ATOM 803 O O . THR A 1 98 ? -6.690 -5.050 10.986 1.00 91.94 98 THR A O 1
ATOM 806 N N . PRO A 1 99 ? -5.054 -3.620 11.571 1.00 90.31 99 PRO A N 1
ATOM 807 C CA . PRO A 1 99 ? -5.481 -3.562 12.973 1.00 90.31 99 PRO A CA 1
ATOM 808 C C . PRO A 1 99 ? -6.969 -3.202 13.135 1.00 90.31 99 PRO A C 1
ATOM 810 O O . PRO A 1 99 ? -7.684 -3.871 13.873 1.00 90.31 99 PRO A O 1
ATOM 813 N N . PHE A 1 100 ? -7.456 -2.246 12.341 1.00 89.69 100 PHE A N 1
ATOM 814 C CA . PHE A 1 100 ? -8.841 -1.760 12.368 1.00 89.69 100 PHE A CA 1
ATOM 815 C C . PHE A 1 100 ? -9.828 -2.661 11.609 1.00 89.69 100 PHE A C 1
ATOM 817 O O . PHE A 1 100 ? -11.037 -2.484 11.704 1.00 89.69 100 PHE A O 1
ATOM 824 N N . VAL A 1 101 ? -9.330 -3.639 10.845 1.00 87.75 101 VAL A N 1
ATOM 825 C CA . VAL A 1 101 ? -10.157 -4.702 10.247 1.00 87.75 101 VAL A CA 1
ATOM 826 C C . VAL A 1 101 ? -10.366 -5.850 11.231 1.00 87.75 101 VAL A C 1
ATOM 828 O O . VAL A 1 101 ? -11.392 -6.533 11.190 1.00 87.75 101 VAL A O 1
ATOM 831 N N . LEU A 1 102 ? -9.373 -6.125 12.079 1.00 83.00 102 LEU A N 1
ATOM 832 C CA . LEU A 1 102 ? -9.421 -7.235 13.026 1.00 83.00 102 LEU A CA 1
ATOM 833 C C . LEU A 1 102 ? -10.260 -6.896 14.265 1.00 83.00 102 LEU A C 1
ATOM 835 O O . LEU A 1 102 ? -10.993 -7.775 14.724 1.00 83.00 102 LEU A O 1
ATOM 839 N N . GLU A 1 103 ? -10.231 -5.646 14.724 1.00 78.56 103 GLU A N 1
ATOM 840 C CA . GLU A 1 103 ? -11.057 -5.117 15.821 1.00 78.56 103 GLU A CA 1
ATOM 841 C C . GLU A 1 103 ? -12.525 -4.844 15.378 1.00 78.56 103 GLU A C 1
ATOM 843 O O . GLU A 1 103 ? -12.802 -4.830 14.172 1.00 78.56 103 GLU A O 1
ATOM 848 N N . PRO A 1 104 ? -13.507 -4.725 16.304 1.00 64.38 104 PRO A N 1
ATOM 849 C CA . PRO A 1 104 ? -14.909 -4.442 15.971 1.00 64.38 104 PRO A CA 1
ATOM 850 C C . PRO A 1 104 ? -15.015 -3.111 15.218 1.00 64.38 104 PRO A C 1
ATOM 852 O O . PRO A 1 104 ? -14.553 -2.087 15.705 1.00 64.38 104 PRO A O 1
ATOM 855 N N . ALA A 1 105 ? -15.562 -3.154 14.004 1.00 62.41 105 ALA A N 1
ATOM 856 C CA . ALA A 1 105 ? -15.347 -2.125 12.993 1.00 62.41 105 ALA A CA 1
ATOM 857 C C . ALA A 1 105 ? -15.910 -0.745 13.371 1.00 62.41 105 ALA A C 1
ATOM 859 O O . ALA A 1 105 ? -17.115 -0.588 13.567 1.00 62.41 105 ALA A O 1
ATOM 860 N N . GLU A 1 106 ? -15.041 0.263 13.333 1.00 69.50 106 GLU A N 1
ATOM 861 C CA . GLU A 1 106 ? -15.416 1.666 13.182 1.00 69.50 106 GLU A CA 1
ATOM 862 C C . GLU A 1 106 ? -15.291 2.043 11.696 1.00 69.50 106 GLU A C 1
ATOM 864 O O . GLU A 1 106 ? -14.335 1.660 11.015 1.00 69.50 106 GLU A O 1
ATOM 869 N N . ILE A 1 107 ? -16.287 2.753 11.163 1.00 77.19 107 ILE A N 1
ATOM 870 C CA . ILE A 1 107 ? -16.150 3.468 9.888 1.00 77.19 107 ILE A CA 1
ATOM 871 C C . ILE A 1 107 ? -15.404 4.760 10.219 1.00 77.19 107 ILE A C 1
ATOM 873 O O . ILE A 1 107 ? -15.744 5.416 11.204 1.00 77.19 107 ILE A O 1
ATOM 877 N N . ALA A 1 108 ? -14.394 5.117 9.427 1.00 79.38 108 ALA A N 1
ATOM 878 C CA . ALA A 1 108 ? -13.666 6.363 9.643 1.00 79.38 108 ALA A CA 1
ATOM 879 C C . ALA A 1 108 ? -14.587 7.580 9.463 1.00 79.38 108 ALA A C 1
ATOM 881 O O . ALA A 1 108 ? -15.623 7.491 8.796 1.00 79.38 108 ALA A O 1
ATOM 882 N N . LEU A 1 109 ? -14.202 8.736 10.008 1.00 76.44 109 LEU A N 1
ATOM 883 C CA . LEU A 1 109 ? -15.027 9.951 9.928 1.00 76.44 109 LEU A CA 1
ATOM 884 C C . LEU A 1 109 ? -15.329 10.394 8.486 1.00 76.44 109 LEU A C 1
ATOM 886 O O . LEU A 1 109 ? -16.368 11.001 8.231 1.00 76.44 109 LEU A O 1
ATOM 890 N N . ASP A 1 110 ? -14.445 10.078 7.541 1.00 80.12 110 ASP A N 1
ATOM 891 C CA . ASP A 1 110 ? -14.602 10.373 6.113 1.00 80.12 110 ASP A CA 1
ATOM 892 C C . ASP A 1 110 ? -15.416 9.307 5.345 1.00 80.12 110 ASP A C 1
ATOM 894 O O . ASP A 1 110 ? -15.563 9.399 4.127 1.00 80.12 110 ASP A O 1
ATOM 898 N N . GLY A 1 111 ? -15.946 8.293 6.037 1.00 80.50 111 GLY A N 1
ATOM 899 C CA . GLY A 1 111 ? -16.664 7.168 5.436 1.00 80.50 111 GLY A CA 1
ATOM 900 C C . GLY A 1 111 ? -15.757 6.042 4.930 1.00 80.50 111 GLY A C 1
ATOM 901 O O . GLY A 1 111 ? -16.260 5.050 4.394 1.00 80.50 111 GLY A O 1
ATOM 902 N N . THR A 1 112 ? -14.437 6.154 5.099 1.00 83.62 112 THR A N 1
ATOM 903 C CA . THR A 1 112 ? -13.490 5.115 4.696 1.00 83.62 112 THR A CA 1
ATOM 904 C C . THR A 1 112 ? -13.733 3.822 5.473 1.00 83.62 112 THR A C 1
ATOM 906 O O . THR A 1 112 ? -13.787 3.804 6.705 1.00 83.62 112 THR A O 1
ATOM 909 N N . LEU A 1 113 ? -13.823 2.708 4.738 1.00 87.88 113 LEU A N 1
ATOM 910 C CA . LEU A 1 113 ? -13.952 1.366 5.298 1.00 87.88 113 LEU A CA 1
ATOM 911 C C . LEU A 1 113 ? -12.625 0.593 5.164 1.00 87.88 113 LEU A C 1
ATOM 913 O O . LEU A 1 113 ? -12.318 0.106 4.067 1.00 87.88 113 LEU A O 1
ATOM 917 N N . PRO A 1 114 ? -11.866 0.386 6.261 1.00 90.50 114 PRO A N 1
ATOM 918 C CA . PRO A 1 114 ? -10.577 -0.314 6.238 1.00 90.50 114 PRO A CA 1
ATOM 919 C C . PRO A 1 114 ? -10.628 -1.684 5.565 1.00 90.50 114 PRO A C 1
ATOM 921 O O . PRO A 1 114 ? -9.729 -2.057 4.814 1.00 90.50 114 PRO A O 1
ATOM 924 N N . MET A 1 115 ? -11.713 -2.432 5.790 1.00 90.19 115 MET A N 1
ATOM 925 C CA . MET A 1 115 ? -11.878 -3.765 5.216 1.00 90.19 115 MET A CA 1
ATOM 926 C C . MET A 1 115 ? -11.942 -3.735 3.686 1.00 90.19 115 MET A C 1
ATOM 928 O O . MET A 1 115 ? -11.349 -4.600 3.043 1.00 90.19 115 MET A O 1
ATOM 932 N N . ALA A 1 116 ? -12.638 -2.757 3.098 1.00 91.31 116 ALA A N 1
ATOM 933 C CA . ALA A 1 116 ? -12.741 -2.637 1.647 1.00 91.31 116 ALA A CA 1
ATOM 934 C C . ALA A 1 116 ? -11.374 -2.318 1.027 1.00 91.31 116 ALA A C 1
ATOM 936 O O . ALA A 1 116 ? -10.952 -2.998 0.090 1.00 91.31 116 ALA A O 1
ATOM 937 N N . ILE A 1 117 ? -10.649 -1.362 1.615 1.00 93.31 117 ILE A N 1
ATOM 938 C CA . ILE A 1 117 ? -9.314 -0.966 1.148 1.00 93.31 117 ILE A CA 1
ATOM 939 C C . ILE A 1 117 ? -8.334 -2.136 1.252 1.00 93.31 117 ILE A C 1
ATOM 941 O O . ILE A 1 117 ? -7.674 -2.476 0.272 1.00 93.31 117 ILE A O 1
ATOM 945 N N . CYS A 1 118 ? -8.255 -2.805 2.405 1.00 94.38 118 CYS A N 1
ATOM 946 C CA . CYS A 1 118 ? -7.328 -3.923 2.569 1.00 94.38 118 CYS A CA 1
ATOM 947 C C . CYS A 1 118 ? -7.649 -5.098 1.635 1.00 94.38 118 CYS A C 1
ATOM 949 O O . CYS A 1 118 ? -6.725 -5.752 1.155 1.00 94.38 118 CYS A O 1
ATOM 951 N N . LYS A 1 119 ? -8.932 -5.372 1.346 1.00 93.88 119 LYS A N 1
ATOM 952 C CA . LYS A 1 119 ? -9.318 -6.391 0.356 1.00 93.88 119 LYS A CA 1
ATOM 953 C C . LYS A 1 119 ? -8.811 -6.038 -1.040 1.00 93.88 119 LYS A C 1
ATOM 955 O O . LYS A 1 119 ? -8.237 -6.896 -1.709 1.00 93.88 119 LYS A O 1
ATOM 960 N N . GLN A 1 120 ? -8.997 -4.789 -1.462 1.00 95.12 120 GLN A N 1
ATOM 961 C CA . GLN A 1 120 ? -8.510 -4.306 -2.754 1.00 95.12 120 GLN A CA 1
ATOM 962 C C . GLN A 1 120 ? -6.977 -4.366 -2.840 1.00 95.12 120 GLN A C 1
ATOM 964 O O . GLN A 1 120 ? -6.429 -4.834 -3.841 1.00 95.12 120 GLN A O 1
ATOM 969 N N . ALA A 1 121 ? -6.286 -3.953 -1.776 1.00 96.62 121 ALA A N 1
ATOM 970 C CA . ALA A 1 121 ? -4.830 -3.998 -1.706 1.00 96.62 121 ALA A CA 1
ATOM 971 C C . ALA A 1 121 ? -4.300 -5.441 -1.767 1.00 96.62 121 ALA A C 1
ATOM 973 O O . ALA A 1 121 ? -3.386 -5.736 -2.535 1.00 96.62 121 ALA A O 1
ATOM 974 N N . ALA A 1 122 ? -4.920 -6.368 -1.030 1.00 96.44 122 ALA A N 1
ATOM 975 C CA . ALA A 1 122 ? -4.557 -7.783 -1.061 1.00 96.44 122 ALA A CA 1
ATOM 976 C C . ALA A 1 122 ? -4.767 -8.417 -2.448 1.00 96.44 122 ALA A C 1
ATOM 978 O O . ALA A 1 122 ? -3.924 -9.196 -2.894 1.00 96.44 122 ALA A O 1
ATOM 979 N N . GLY A 1 123 ? -5.849 -8.056 -3.149 1.00 95.44 123 GLY A N 1
ATOM 980 C CA . GLY A 1 123 ? -6.063 -8.446 -4.547 1.00 95.44 123 GLY A CA 1
ATOM 981 C C . GLY A 1 123 ? -4.939 -7.944 -5.457 1.00 95.44 123 GLY A C 1
ATOM 982 O O . GLY A 1 123 ? -4.299 -8.737 -6.144 1.00 95.44 123 GLY A O 1
ATOM 983 N N . SER A 1 124 ? -4.613 -6.652 -5.352 1.00 95.75 124 SER A N 1
ATOM 984 C CA . SER A 1 124 ? -3.544 -6.012 -6.131 1.00 95.75 124 SER A CA 1
ATOM 985 C C . SER A 1 124 ? -2.174 -6.666 -5.909 1.00 95.75 124 SER A C 1
ATOM 987 O O . SER A 1 124 ? -1.418 -6.843 -6.861 1.00 95.75 124 SER A O 1
ATOM 989 N N . VAL A 1 125 ? -1.843 -7.072 -4.675 1.00 95.12 125 VAL A N 1
ATOM 990 C CA . VAL A 1 125 ? -0.614 -7.841 -4.386 1.00 95.12 125 VAL A CA 1
ATOM 991 C C . VAL A 1 125 ? -0.596 -9.161 -5.163 1.00 95.12 125 VAL A C 1
ATOM 993 O O . VAL A 1 125 ? 0.436 -9.528 -5.726 1.00 95.12 125 VAL A O 1
ATOM 996 N N . GLY A 1 126 ? -1.723 -9.876 -5.210 1.00 92.12 126 GLY A N 1
ATOM 997 C CA . GLY A 1 126 ? -1.855 -11.110 -5.985 1.00 92.12 126 GLY A CA 1
ATOM 998 C C . GLY A 1 126 ? -1.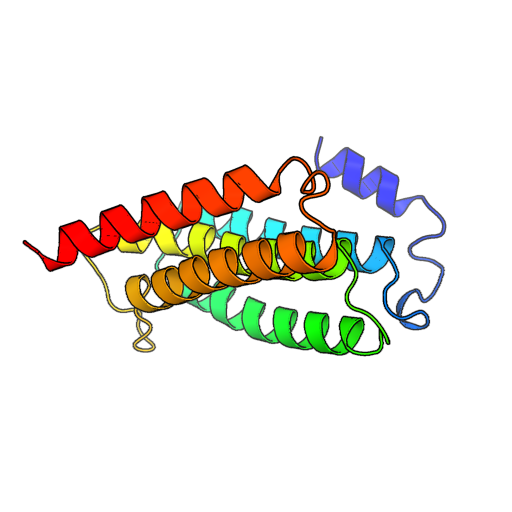601 -10.889 -7.477 1.00 92.12 126 GLY A C 1
ATOM 999 O O . GLY A 1 126 ? -0.786 -11.606 -8.066 1.00 92.12 126 GLY A O 1
ATOM 1000 N N . ASP A 1 127 ? -2.237 -9.866 -8.049 1.00 92.44 127 ASP A N 1
ATOM 1001 C CA . ASP A 1 127 ? -2.127 -9.521 -9.469 1.00 92.44 127 ASP A CA 1
ATOM 1002 C C . ASP A 1 127 ? -0.701 -9.094 -9.845 1.00 92.44 127 ASP A C 1
ATOM 1004 O O . ASP A 1 127 ? -0.143 -9.594 -10.822 1.00 92.44 127 ASP A O 1
ATOM 1008 N N . LEU A 1 128 ? -0.063 -8.243 -9.035 1.00 91.06 128 LEU A N 1
ATOM 1009 C CA . LEU A 1 128 ? 1.314 -7.778 -9.252 1.00 91.06 128 LEU A CA 1
ATOM 1010 C C . LEU A 1 128 ? 2.329 -8.926 -9.218 1.00 91.06 128 LEU A C 1
ATOM 1012 O O . LEU A 1 128 ? 3.233 -8.990 -10.052 1.00 91.06 128 LEU A O 1
ATOM 1016 N N . ILE A 1 129 ? 2.183 -9.860 -8.276 1.00 89.19 129 ILE A N 1
ATOM 1017 C CA . ILE A 1 129 ? 3.085 -11.014 -8.166 1.00 89.19 129 ILE A CA 1
ATOM 1018 C C . ILE A 1 129 ? 2.865 -11.987 -9.326 1.00 89.19 129 ILE A C 1
ATOM 1020 O O . ILE A 1 129 ? 3.833 -12.533 -9.862 1.00 89.19 129 ILE A O 1
ATOM 1024 N N . GLN A 1 130 ? 1.612 -12.197 -9.738 1.00 88.81 130 GLN A N 1
ATOM 1025 C CA . GLN A 1 130 ? 1.308 -13.004 -10.917 1.00 88.81 130 GLN A CA 1
ATOM 1026 C C . GLN A 1 130 ? 1.890 -12.372 -12.186 1.00 88.81 130 GLN A C 1
ATOM 1028 O O . GLN A 1 130 ? 2.467 -13.075 -13.015 1.00 88.81 130 GLN A O 1
ATOM 1033 N N . HIS A 1 131 ? 1.768 -11.055 -12.325 1.00 87.38 131 HIS A N 1
ATOM 1034 C CA . HIS A 1 131 ? 2.335 -10.303 -13.437 1.00 87.38 131 HIS A CA 1
ATOM 1035 C C . HIS A 1 131 ? 3.864 -10.404 -13.479 1.00 87.38 131 HIS A C 1
ATOM 1037 O O . HIS A 1 131 ? 4.428 -10.735 -14.520 1.00 87.38 131 HIS A O 1
ATOM 1043 N N . HIS A 1 132 ? 4.535 -10.258 -12.332 1.00 84.62 132 HIS A N 1
ATOM 1044 C CA . HIS A 1 132 ? 5.979 -10.472 -12.225 1.00 84.62 132 HIS A CA 1
ATOM 1045 C C . HIS A 1 132 ? 6.395 -11.890 -12.660 1.00 84.62 132 HIS A C 1
ATOM 1047 O O . HIS A 1 132 ? 7.325 -12.038 -13.450 1.00 84.62 132 HIS A O 1
ATOM 1053 N N . SER A 1 133 ? 5.732 -12.947 -12.171 1.00 83.50 133 SER A N 1
ATOM 1054 C CA . SER A 1 133 ? 6.068 -14.340 -12.545 1.00 83.50 133 SER A CA 1
ATOM 1055 C C . SER A 1 133 ? 5.922 -14.584 -14.053 1.00 83.50 133 SER A C 1
ATOM 1057 O O . SER A 1 133 ? 6.792 -15.221 -14.651 1.00 83.50 133 SER A O 1
ATOM 1059 N N . ARG A 1 134 ? 4.896 -14.000 -14.691 1.00 84.38 134 ARG A N 1
ATOM 1060 C CA . ARG A 1 134 ? 4.697 -14.073 -16.150 1.00 84.38 134 ARG A CA 1
ATOM 1061 C C . ARG A 1 134 ? 5.793 -13.351 -16.935 1.00 84.38 134 ARG A C 1
ATOM 1063 O O . ARG A 1 134 ? 6.250 -13.883 -17.940 1.00 84.38 134 ARG A O 1
ATOM 1070 N N . LEU A 1 135 ? 6.207 -12.159 -16.501 1.00 81.25 135 LEU A N 1
ATOM 1071 C CA . LEU A 1 135 ? 7.227 -11.364 -17.200 1.00 81.25 135 LEU A CA 1
ATOM 1072 C C . LEU A 1 135 ? 8.631 -11.974 -17.113 1.00 81.25 135 LEU A C 1
ATOM 1074 O O . LEU A 1 135 ? 9.415 -11.835 -18.050 1.00 81.25 135 LEU A O 1
ATOM 1078 N N . TYR A 1 136 ? 8.948 -12.653 -16.009 1.00 76.25 136 TYR A N 1
ATOM 1079 C CA . TYR A 1 136 ? 10.293 -13.172 -15.739 1.00 76.25 136 TYR A CA 1
ATOM 1080 C C . TYR A 1 136 ? 10.375 -14.714 -15.754 1.00 76.25 136 TYR A C 1
ATOM 1082 O O . TYR A 1 136 ? 11.298 -15.278 -15.172 1.00 76.25 136 TYR A O 1
ATOM 1090 N N . ASN A 1 137 ? 9.459 -15.388 -16.470 1.00 66.06 137 ASN A N 1
ATOM 1091 C CA . ASN A 1 137 ? 9.462 -16.835 -16.774 1.00 66.06 137 ASN A CA 1
ATOM 1092 C C . ASN A 1 137 ? 9.573 -17.771 -15.555 1.00 66.06 137 ASN A C 1
ATOM 1094 O O . ASN A 1 137 ? 10.429 -18.655 -15.546 1.00 66.06 137 ASN A O 1
ATOM 1098 N N . ASP A 1 138 ? 8.764 -17.567 -14.508 1.00 57.94 138 ASP A N 1
ATOM 1099 C CA . ASP A 1 138 ? 8.888 -18.301 -13.226 1.00 57.94 138 ASP A CA 1
ATOM 1100 C C . ASP A 1 138 ? 10.315 -18.287 -12.635 1.00 57.94 138 ASP A C 1
ATOM 1102 O O . ASP A 1 138 ? 10.650 -19.053 -11.727 1.00 57.94 138 ASP A O 1
ATOM 1106 N N . GLY A 1 139 ? 11.162 -17.376 -13.127 1.00 55.00 139 GLY A N 1
ATOM 1107 C CA . GLY A 1 139 ? 12.452 -17.063 -12.557 1.00 55.00 139 GLY A CA 1
ATOM 1108 C C . GLY A 1 139 ? 12.264 -16.611 -11.121 1.00 55.00 139 GLY A C 1
ATOM 1109 O O . GLY A 1 139 ? 11.215 -16.074 -10.755 1.00 55.00 139 GLY A O 1
ATOM 1110 N N . GLN A 1 140 ? 13.292 -16.873 -10.316 1.00 55.88 140 GLN A N 1
ATOM 1111 C CA . GLN A 1 140 ? 13.339 -16.585 -8.891 1.00 55.88 140 GLN A CA 1
ATOM 1112 C C . GLN A 1 140 ? 12.688 -15.220 -8.621 1.00 55.88 140 GLN A C 1
ATOM 1114 O O . GLN A 1 140 ? 13.231 -14.175 -8.986 1.00 55.88 140 GLN A O 1
ATOM 1119 N N . LEU A 1 141 ? 11.475 -15.242 -8.045 1.00 60.44 141 LEU A N 1
ATOM 1120 C CA . LEU A 1 141 ? 10.868 -14.046 -7.471 1.00 60.44 141 LEU A CA 1
ATOM 1121 C C . LEU A 1 141 ? 11.943 -13.390 -6.610 1.00 60.44 141 LEU A C 1
ATOM 1123 O O . LEU A 1 141 ? 12.730 -14.101 -5.982 1.00 60.44 141 LEU A O 1
ATOM 1127 N N . LEU A 1 142 ? 11.965 -12.059 -6.534 1.00 64.69 142 LEU A N 1
ATOM 1128 C CA . LEU A 1 142 ? 12.751 -11.436 -5.474 1.00 64.69 142 LEU A CA 1
ATOM 1129 C C . LEU A 1 142 ? 12.339 -12.117 -4.159 1.00 64.69 142 LEU A C 1
ATOM 1131 O O . LEU A 1 142 ? 11.136 -12.211 -3.897 1.00 64.69 142 LEU A O 1
ATOM 1135 N N . ASP A 1 143 ? 13.307 -12.650 -3.399 1.00 67.62 143 ASP A N 1
ATOM 1136 C CA . ASP A 1 143 ? 13.085 -13.705 -2.386 1.00 67.62 143 ASP A CA 1
ATOM 1137 C C . ASP A 1 143 ? 11.973 -13.370 -1.364 1.00 67.62 143 ASP A C 1
ATOM 1139 O O . ASP A 1 143 ? 11.398 -14.252 -0.728 1.00 67.62 143 ASP A O 1
ATOM 1143 N N . PHE A 1 144 ? 11.628 -12.087 -1.221 1.00 70.62 144 PHE A N 1
ATOM 1144 C CA . PHE A 1 144 ? 10.595 -11.570 -0.330 1.00 70.62 144 PHE A CA 1
ATOM 1145 C C . PHE A 1 144 ? 9.151 -11.547 -0.890 1.00 70.62 144 PHE A C 1
ATOM 1147 O O . PHE A 1 144 ? 8.197 -11.531 -0.109 1.00 70.62 144 PHE A O 1
ATOM 1154 N N . MET A 1 145 ? 8.934 -11.555 -2.212 1.00 79.00 145 MET A N 1
ATOM 1155 C CA . MET A 1 145 ? 7.586 -11.456 -2.809 1.00 79.00 145 MET A CA 1
ATOM 1156 C C . MET A 1 145 ? 6.634 -12.599 -2.399 1.00 79.00 145 MET A C 1
ATOM 1158 O O . MET A 1 145 ? 5.456 -12.321 -2.151 1.00 79.00 145 MET A O 1
ATOM 1162 N N . PRO A 1 146 ? 7.088 -13.862 -2.240 1.00 84.69 146 PRO A N 1
ATOM 1163 C CA . PRO A 1 146 ? 6.239 -14.934 -1.717 1.00 84.69 146 PRO A CA 1
ATOM 1164 C C . PRO A 1 146 ? 5.622 -14.631 -0.343 1.00 84.69 146 PRO A C 1
ATOM 1166 O O . PRO A 1 146 ? 4.488 -15.045 -0.079 1.00 84.69 146 PRO A O 1
ATOM 1169 N N . PHE A 1 147 ? 6.313 -13.881 0.525 1.00 88.62 147 PHE A N 1
ATOM 1170 C CA . PHE A 1 147 ? 5.774 -13.509 1.838 1.00 88.62 147 PHE A CA 1
ATOM 1171 C C . PHE A 1 147 ? 4.626 -12.508 1.712 1.00 88.62 147 PHE A C 1
ATOM 1173 O O . PHE A 1 147 ? 3.602 -12.685 2.372 1.00 88.62 147 PHE A O 1
ATOM 1180 N N . PHE A 1 148 ? 4.743 -11.517 0.820 1.00 91.94 148 PHE A N 1
ATOM 1181 C CA . PHE A 1 148 ? 3.643 -10.589 0.536 1.00 91.94 148 PHE A CA 1
ATOM 1182 C C . PHE A 1 148 ? 2.413 -11.331 0.013 1.00 91.94 148 PHE A C 1
ATOM 1184 O O . PHE A 1 148 ? 1.314 -11.119 0.523 1.00 91.94 148 PHE A O 1
ATOM 1191 N N . LYS A 1 149 ? 2.600 -12.267 -0.931 1.00 90.69 149 LYS A N 1
ATOM 1192 C CA . LYS A 1 149 ? 1.511 -13.118 -1.438 1.00 90.69 149 LYS A CA 1
ATOM 1193 C C . LYS A 1 149 ? 0.837 -13.901 -0.317 1.00 90.69 149 LYS A C 1
ATOM 1195 O O . LYS A 1 149 ? -0.385 -13.921 -0.220 1.00 90.69 149 LYS A O 1
ATOM 1200 N N . THR A 1 150 ? 1.636 -14.549 0.526 1.00 93.19 150 THR A N 1
ATOM 1201 C CA . THR A 1 150 ? 1.134 -15.395 1.615 1.00 93.19 150 THR A CA 1
ATOM 1202 C C . THR A 1 150 ? 0.317 -14.578 2.612 1.00 93.19 150 THR A C 1
ATOM 1204 O O . THR A 1 150 ? -0.793 -14.968 2.965 1.00 93.19 150 THR A O 1
ATOM 1207 N N . ALA A 1 151 ? 0.821 -13.411 3.014 1.00 93.12 151 ALA A N 1
ATOM 1208 C CA . ALA A 1 151 ? 0.112 -12.512 3.915 1.00 93.12 151 ALA A CA 1
ATOM 1209 C C . ALA A 1 151 ? -1.176 -11.941 3.287 1.00 93.12 151 ALA A C 1
ATOM 1211 O O . ALA A 1 151 ? -2.202 -11.878 3.965 1.00 93.12 151 ALA A O 1
ATOM 1212 N N . ALA A 1 152 ? -1.155 -11.590 1.995 1.00 94.38 152 ALA A N 1
ATOM 1213 C CA . ALA A 1 152 ? -2.337 -11.152 1.248 1.00 94.38 152 ALA A CA 1
ATOM 1214 C C . ALA A 1 152 ? -3.438 -12.221 1.218 1.00 94.38 152 ALA A C 1
ATOM 1216 O O . ALA A 1 152 ? -4.594 -11.941 1.539 1.00 94.38 152 ALA A O 1
ATOM 1217 N N . LEU A 1 153 ? -3.071 -13.464 0.905 1.00 93.88 153 LEU A N 1
ATOM 1218 C CA . LEU A 1 153 ? -4.004 -14.591 0.889 1.00 93.88 153 LEU A CA 1
ATOM 1219 C C . LEU A 1 153 ? -4.575 -14.881 2.281 1.00 93.88 153 LEU A C 1
ATOM 1221 O O . LEU A 1 153 ? -5.789 -15.038 2.416 1.00 93.88 153 LEU A O 1
ATOM 1225 N N . ALA A 1 154 ? -3.728 -14.898 3.312 1.00 92.62 154 ALA A N 1
ATOM 1226 C CA . ALA A 1 154 ? -4.166 -15.105 4.690 1.00 92.62 154 ALA A CA 1
ATOM 1227 C C . ALA A 1 154 ? -5.160 -14.019 5.137 1.00 92.62 154 ALA A C 1
ATOM 1229 O O . ALA A 1 154 ? -6.191 -14.324 5.737 1.00 92.62 154 ALA A O 1
ATOM 1230 N N . PHE A 1 155 ? -4.904 -12.754 4.791 1.00 91.00 155 PHE A N 1
ATOM 1231 C CA . PHE A 1 155 ? -5.823 -11.654 5.079 1.00 91.00 155 PHE A CA 1
ATOM 1232 C C . PHE A 1 155 ? -7.187 -11.842 4.395 1.00 91.00 155 PHE A C 1
ATOM 1234 O O . PHE A 1 155 ? -8.229 -11.733 5.044 1.00 91.00 155 PHE A O 1
ATOM 1241 N N . LEU A 1 156 ? -7.201 -12.177 3.100 1.00 91.31 156 LEU A N 1
ATOM 1242 C CA . LEU A 1 156 ? -8.445 -12.404 2.355 1.00 91.31 156 LEU A CA 1
ATOM 1243 C C . LEU A 1 156 ? -9.271 -13.553 2.945 1.00 91.31 156 LEU A C 1
ATOM 1245 O O . LEU A 1 156 ? -10.496 -13.445 3.029 1.00 91.31 156 LEU A O 1
ATOM 1249 N N . GLN A 1 157 ? -8.615 -14.624 3.399 1.00 90.94 157 GLN A N 1
ATOM 1250 C CA . GLN A 1 157 ? -9.275 -15.734 4.089 1.00 90.94 157 GLN A CA 1
ATOM 1251 C C . GLN A 1 157 ? -9.971 -15.271 5.375 1.00 90.94 157 GLN A C 1
ATOM 1253 O O . GLN A 1 157 ? -11.142 -15.594 5.580 1.00 90.94 157 GLN A O 1
ATOM 1258 N N . VAL A 1 158 ? -9.297 -14.459 6.199 1.00 86.69 158 VAL A N 1
ATOM 1259 C CA . VAL A 1 158 ? -9.883 -13.885 7.424 1.00 86.69 158 VAL A CA 1
ATOM 1260 C C . VAL A 1 158 ? -11.104 -13.024 7.101 1.00 86.69 158 VAL A C 1
ATOM 1262 O O . VAL A 1 158 ? -12.151 -13.168 7.735 1.00 86.69 158 VAL A O 1
ATOM 1265 N N . CYS A 1 159 ? -11.013 -12.155 6.094 1.00 83.00 159 CYS A N 1
ATOM 1266 C CA . CYS A 1 159 ? -12.142 -11.308 5.717 1.00 83.00 159 CYS A CA 1
ATOM 1267 C C . CYS A 1 159 ? -13.333 -12.099 5.165 1.00 83.00 159 CYS A C 1
ATOM 1269 O O . CYS A 1 159 ? -14.474 -11.712 5.398 1.00 83.00 159 CYS A O 1
ATOM 1271 N N . ASN A 1 160 ? -13.092 -13.180 4.422 1.00 83.44 160 ASN A N 1
ATOM 1272 C CA . ASN A 1 160 ? -14.169 -14.017 3.894 1.00 83.44 160 ASN A CA 1
ATOM 1273 C C . ASN A 1 160 ? -14.871 -14.803 5.008 1.00 83.44 160 ASN A C 1
ATOM 1275 O O . ASN A 1 160 ? -16.093 -14.917 4.982 1.00 83.44 160 ASN A O 1
ATOM 1279 N N . ALA A 1 161 ? -14.128 -15.268 6.016 1.00 81.31 161 ALA A N 1
ATOM 1280 C CA . ALA A 1 161 ? -14.708 -15.911 7.193 1.00 81.31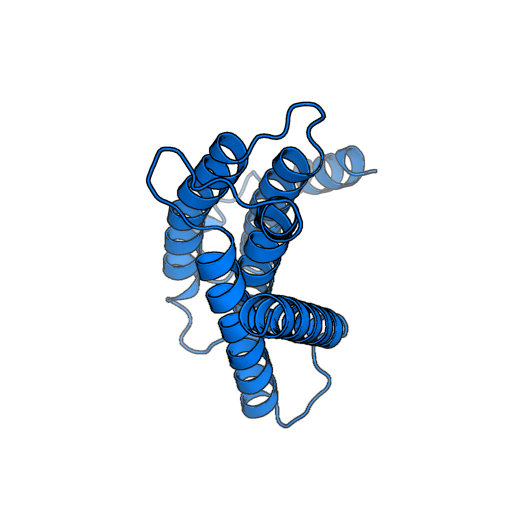 161 ALA A CA 1
ATOM 1281 C C . ALA A 1 161 ? -15.593 -14.948 8.007 1.00 81.31 161 ALA A C 1
ATOM 1283 O O . ALA A 1 161 ? -16.679 -15.336 8.423 1.00 81.31 161 ALA A O 1
ATOM 1284 N N . LYS A 1 162 ? -15.180 -13.679 8.172 1.00 71.06 162 LYS A N 1
ATOM 1285 C CA . LYS A 1 162 ? -15.980 -12.653 8.871 1.00 71.06 162 LYS A CA 1
ATOM 1286 C C . LYS A 1 162 ? -17.309 -12.310 8.181 1.00 71.06 162 LYS A C 1
ATOM 1288 O O . LYS A 1 162 ? -18.213 -11.856 8.860 1.00 71.06 162 LYS A O 1
ATOM 1293 N N . ILE A 1 163 ? -17.422 -12.479 6.860 1.00 63.28 163 ILE A N 1
ATOM 1294 C CA . ILE A 1 163 ? -18.663 -12.197 6.104 1.00 63.28 163 ILE A CA 1
ATOM 1295 C C . ILE A 1 163 ? -19.660 -13.362 6.189 1.00 63.28 163 ILE A C 1
ATOM 1297 O O . ILE A 1 163 ? -20.853 -13.166 5.985 1.00 63.28 163 ILE A O 1
ATOM 1301 N N . ALA A 1 164 ? -19.173 -14.575 6.451 1.00 56.69 164 ALA A N 1
ATOM 1302 C CA . ALA A 1 164 ? -19.999 -15.776 6.541 1.00 56.69 164 ALA A CA 1
ATOM 1303 C C . ALA A 1 164 ? -20.629 -15.996 7.932 1.00 56.69 164 ALA A C 1
ATOM 1305 O O . ALA A 1 164 ? -21.405 -16.940 8.088 1.00 56.69 164 ALA A O 1
ATOM 1306 N N . MET A 1 165 ? -20.275 -15.170 8.923 1.00 53.38 165 MET A N 1
ATOM 1307 C CA . MET A 1 165 ? -20.852 -15.145 10.274 1.00 53.38 165 MET A CA 1
ATOM 1308 C C . MET A 1 165 ? -21.891 -14.036 10.393 1.00 53.38 165 MET A C 1
ATOM 1310 O O . MET A 1 165 ? -22.900 -14.282 11.087 1.00 53.38 165 MET A O 1
#

Secondary structure (DSSP, 8-state):
-HHHHHHHHHSSTTSSS-GGGSTT-HHHHHHHHHHHHHHHHHHHT-TT--HHHHHHHHHHHHHHHHHHHHHHHT-SS--HHHHHHHHHHHHHHHHHHHHHHHSSPPPPTT---HHHHHHHHHHHHHHHHHHHHHHTTT----TTHHHHHHHHHHHHHHHHHHH--

Radius of gyration: 17.23 Å; chains: 1; bounding box: 48×35×43 Å

Sequence (165 aa):
MLNLLLKYISDDAFFTRDLSLLPNNPKVIAAKLFEFTEWVYKARFSPEKTLDQAVKVYQDSLQWYESFFAYTSSCTAETPLILFGHTCYQFGIMCLLTPFVLEPAEIALDGTLPMAICKQAAGSVGDLIQHHSRLYNDGQLLDFMPFFKTAALAFLQVCNAKIAM

=== Feature glossary ===
Feature key, reading from the visual/contextual features back to the raw sequence:

Rendered structure images. Structure images are PyMOL renders from six orthogonal camera directions. Cartoon representation draws helices as coils and strands as arrows; sticks shows the backbone as bonds; surface shows the solvent-excluded envelope. Rainbow coloring maps sequence position to hue (blue→red, N→C); chain coloring assigns a distinct color per polypeptide.

Contact-map, Ramachandran, and PAE plots. Three diagnostic plots accompany the record. The Cα contact map visualizes the tertiary structure as a 2D adjacency matrix (8 Å cutoff, sequence-local contacts suppressed). The Ramachandran plot shows the distribution of backbone (φ, ψ) torsions, with points in the α and β basins reflecting secondary structure content. The PAE plot shows AlphaFold's inter-residue confidence as a color matrix.

InterPro / GO / CATH / organism. The annotation block draws on four external resources. InterPro: which protein families and domains the sequence belongs to. GO: standardized terms for what the protein does, what process it participates in, and where in the cell it acts. CATH: which structural fold it has in the CATH hierarchy. Organism: the species of origin.

Nearest PDB structures. Structural nearest neighbors (via Foldseek easy-search vs the PDB). Reported per hit: target PDB id, E-value, and alignment TM-score. A TM-score above ~0.5 is the conventional threshold for 'same fold'.

Predicted aligned error. Predicted aligned error is AlphaFold's pairwise confidence. Unlike pLDDT (per-residue), PAE is per-residue-pair and captures whether two parts of the structure are correctly placed relative to each other. Units are ångströms of expected positional error.

Solvent-accessible surface area. SASA measures how much of the protein is reachable by solvent. It is computed by rolling a water-sized prob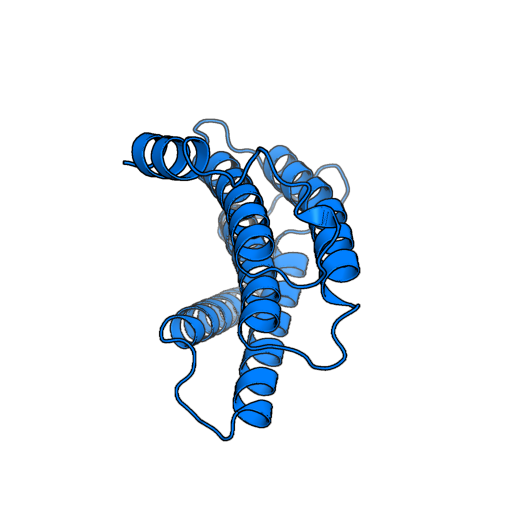e over the atomic surface and summing the exposed area (Å²). Per-residue SASA distinguishes core (buried, low SASA) from surface (exposed, high SASA) residues; total SASA is a whole-molecule size measure.

B-factor. Crystallographic B-factors measure how much each atom's electron density is smeared out, in Å². They rise in mobile loops and surface residues and fall in the buried interior. In AlphaFold models this column is repurposed to hold pLDDT instead.

pLDDT. For AlphaFold models, the B-factor field carries pLDDT — the model's own estimate of local accuracy on a 0–100 scale. Regions with pLDDT<50 should be treated as essentially unmodeled; they often correspond to intrinsically disordered segments.

Backbone torsions (φ/ψ). φ (phi) and ψ (psi) are the two rotatable backbone dihedrals per residue: φ is the C(i-1)–N–Cα–C torsion, ψ is the N–Cα–C–N(i+1) torsion, both in degrees on (−180°, 180°]. α-helical residues cluster near (−60°, −45°); β-strand residues near (−120°, +130°). A Ramachandran plot is simply a scatter of (φ, ψ) for every residue.

Radius of gyration, Cα contacts, bounding box. Radius of gyration (Rg) is the root-mean-square distance of Cα atoms from their centroid — a single number for overall size and compactness. A globular domain of N residues has Rg ≈ 2.2·N^0.38 Å; an extended or disordered chain has a much larger Rg. The Cα contact count is the number of residue pairs whose Cα atoms are within 8 Å and are more than four positions apart in sequence — a standard proxy for tertiary packing density. The bounding box is the smallest axis-aligned box enclosing all Cα atoms.

Secondary structure (3-state, P-SEA). Three-state secondary structure (P-SEA) collapses the eight DSSP classes into helix (a), strand (b), and coil (c). P-SEA assigns these from Cα geometry alone — distances and angles — without requiring backbone oxygens, so it works on any Cα trace.

Secondary structure (8-state, DSSP). Secondary structure is the local, repeating backbone conformation. DSSP classifies it into eight states by reading the hydrogen-bond network: three helix types (H, G, I), two β types (E, B), two non-regular types (T, S), and unstructured coil (-).

Foldseek 3Di. The Foldseek 3Di string encodes local tertiary geometry as a 20-letter alphabet — 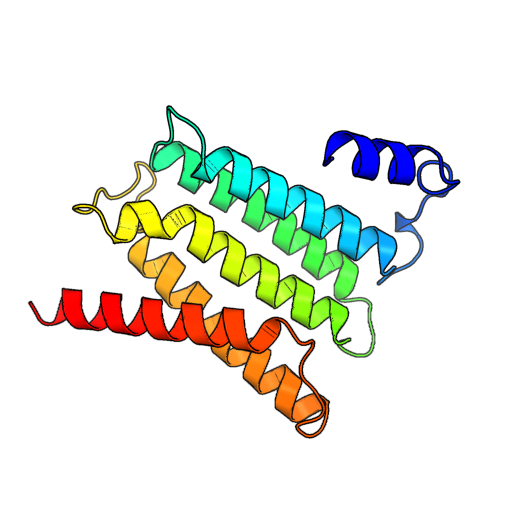one character per residue — derived from the relative positions of nearby Cα atoms. Unlike the amino-acid sequence, 3Di is a direct function of the 3D structure, so two proteins with the same fold have similar 3Di strings even at low sequence identity.

mmCIF coordinates. Structure coordinates are given as an mmCIF _atom_site loop: one row per atom with element, residue name, chain id, sequence number, and x/y/z position in Å. Only the four main-chain atoms per residue are included here; side chains are omitted to keep the record compact.

Sequence. This is the polypeptide sequence — one letter per residue, N-terminus first. Length ranges from a few dozen residues for small domains to over a thousand for large multi-domain proteins.